Protein AF-A0A917CDY4-F1 (afdb_monomer_lite)

Organism: NCBI:txid2041023

Radius of gyration: 14.51 Å; chains: 1; bounding box: 25×32×42 Å

pLDDT: mean 72.35, std 17.87, range [35.44, 95.94]

Structure (mmCIF, N/CA/C/O backbone):
data_AF-A0A917CDY4-F1
#
_entry.id   AF-A0A917CDY4-F1
#
loop_
_atom_site.group_PDB
_atom_site.id
_atom_site.type_symbol
_atom_site.label_atom_id
_atom_site.label_alt_id
_atom_site.label_comp_id
_atom_site.label_asym_id
_atom_site.label_entity_id
_atom_site.label_seq_id
_atom_site.pdbx_PDB_ins_code
_atom_site.Cartn_x
_atom_site.Cartn_y
_atom_site.Cartn_z
_atom_site.occupancy
_atom_site.B_iso_or_equiv
_atom_site.auth_seq_id
_atom_site.auth_comp_id
_atom_site.auth_asym_id
_atom_site.auth_atom_id
_atom_site.pdbx_PDB_model_num
ATOM 1 N N . MET A 1 1 ? 10.887 4.837 -13.273 1.00 35.44 1 MET A N 1
ATOM 2 C CA . MET A 1 1 ? 9.749 5.446 -12.550 1.00 35.44 1 MET A CA 1
ATOM 3 C C . MET A 1 1 ? 8.526 5.359 -13.450 1.00 35.44 1 MET A C 1
ATOM 5 O O . MET A 1 1 ? 8.546 5.963 -14.513 1.00 35.44 1 MET A O 1
ATOM 9 N N . LEU A 1 2 ? 7.519 4.561 -13.091 1.00 38.16 2 LEU A N 1
ATOM 10 C CA . LEU A 1 2 ? 6.254 4.517 -13.830 1.00 38.16 2 LEU A CA 1
A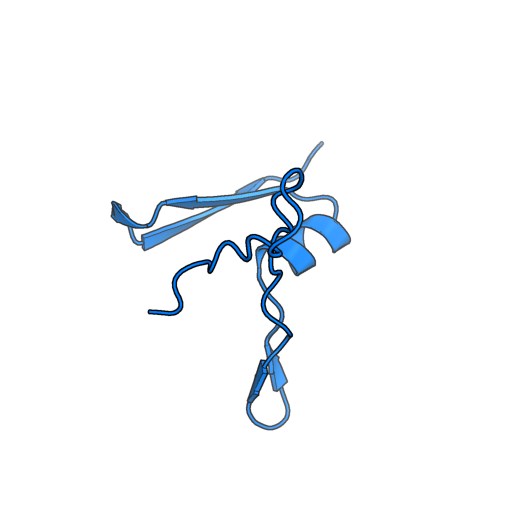TOM 11 C C . LEU A 1 2 ? 5.471 5.779 -13.450 1.00 38.16 2 LEU A C 1
ATOM 13 O O . LEU A 1 2 ? 5.023 5.896 -12.313 1.00 38.16 2 LEU A O 1
ATOM 17 N N . LYS A 1 3 ? 5.403 6.764 -14.350 1.00 48.47 3 LYS A N 1
ATOM 18 C CA . LYS A 1 3 ? 4.527 7.925 -14.158 1.00 48.47 3 LYS A CA 1
ATOM 19 C C . LYS A 1 3 ? 3.088 7.484 -14.405 1.00 48.47 3 LYS A C 1
ATOM 21 O O . LYS A 1 3 ? 2.838 6.756 -15.363 1.00 48.47 3 LYS A O 1
ATOM 26 N N . GLU A 1 4 ? 2.166 7.917 -13.550 1.00 52.69 4 GLU A N 1
ATOM 27 C CA . GLU A 1 4 ? 0.730 7.743 -13.769 1.00 52.69 4 GLU A CA 1
ATOM 28 C C . GLU A 1 4 ? 0.364 8.416 -15.098 1.00 52.69 4 GLU A C 1
ATOM 30 O O . GLU A 1 4 ? 0.379 9.640 -15.225 1.00 52.69 4 GLU A O 1
ATOM 35 N N . GLY A 1 5 ? 0.143 7.602 -16.130 1.00 53.75 5 GLY A N 1
ATOM 36 C CA . GLY A 1 5 ? -0.271 8.076 -17.440 1.00 53.75 5 GLY A CA 1
ATOM 37 C C . GLY A 1 5 ? -1.755 8.401 -17.399 1.00 53.75 5 GLY A C 1
ATOM 38 O O . GLY A 1 5 ? -2.578 7.511 -17.197 1.00 53.75 5 GLY A O 1
ATOM 39 N N . GLN A 1 6 ? -2.106 9.669 -17.585 1.00 52.97 6 GLN A N 1
ATOM 40 C CA . GLN A 1 6 ? -3.484 10.064 -17.838 1.00 52.97 6 GLN A CA 1
ATOM 41 C C . GLN A 1 6 ? -3.792 9.777 -19.310 1.00 52.97 6 GLN A C 1
ATOM 43 O O . GLN A 1 6 ? -3.238 10.419 -20.199 1.00 52.97 6 GLN A O 1
ATOM 48 N N . PHE A 1 7 ? -4.649 8.792 -19.574 1.00 55.66 7 PHE A N 1
ATOM 49 C CA . PHE A 1 7 ? -5.157 8.544 -20.919 1.00 55.66 7 PHE A CA 1
ATOM 50 C C . PHE A 1 7 ? -6.366 9.453 -21.166 1.00 55.66 7 PHE A C 1
ATOM 52 O O . PHE A 1 7 ? -7.348 9.399 -20.420 1.00 55.66 7 PHE A O 1
ATOM 59 N N . ILE A 1 8 ? -6.281 10.296 -22.195 1.00 55.88 8 ILE A N 1
ATOM 60 C CA . ILE A 1 8 ? -7.393 11.118 -22.677 1.00 55.88 8 ILE A CA 1
ATOM 61 C C . ILE A 1 8 ? -7.852 10.491 -23.999 1.00 55.88 8 ILE A C 1
ATOM 63 O O . ILE A 1 8 ? -7.121 10.598 -24.981 1.00 55.88 8 ILE A O 1
ATOM 67 N N . PRO A 1 9 ? -9.009 9.808 -24.048 1.00 54.91 9 PRO A N 1
ATOM 68 C CA . PRO A 1 9 ? -9.543 9.318 -25.313 1.00 54.91 9 PRO A CA 1
ATOM 69 C C 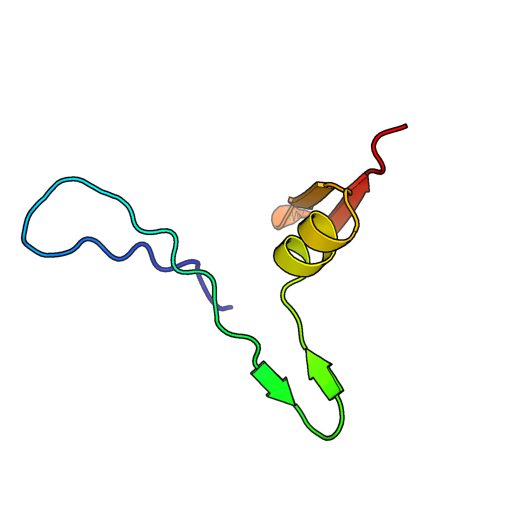. PRO A 1 9 ? -9.940 10.499 -26.211 1.00 54.91 9 PRO A C 1
ATOM 71 O O . PRO A 1 9 ? -10.497 11.483 -25.716 1.00 54.91 9 PRO A O 1
ATOM 74 N N . ASP A 1 10 ? -9.714 10.366 -27.523 1.00 57.31 10 ASP A N 1
ATOM 75 C CA . ASP A 1 10 ? -9.931 11.366 -28.596 1.00 57.31 10 ASP A CA 1
ATOM 76 C C . ASP A 1 10 ? -11.357 11.971 -28.693 1.00 57.31 10 ASP A C 1
ATOM 78 O O . ASP A 1 10 ? -11.641 12.781 -29.568 1.00 57.31 10 ASP A O 1
ATOM 82 N N . GLY A 1 11 ? -12.270 11.619 -27.783 1.00 59.38 11 GLY A N 1
ATOM 83 C CA . GLY A 1 11 ? -13.657 12.092 -27.732 1.00 59.38 11 GLY A CA 1
ATOM 84 C C . GLY A 1 11 ? -14.000 13.059 -26.594 1.00 59.38 11 GLY A C 1
ATOM 85 O O . GLY A 1 11 ? -15.170 13.382 -26.437 1.00 59.38 11 GLY A O 1
ATOM 86 N N . GLY A 1 12 ? -13.028 13.504 -25.788 1.00 64.00 12 GLY A N 1
ATOM 87 C CA . GLY A 1 12 ? -13.178 14.640 -24.868 1.00 64.00 12 GLY A CA 1
ATOM 88 C C . GLY A 1 12 ? -14.369 14.589 -23.897 1.00 64.00 12 GLY A C 1
ATOM 89 O O . GLY A 1 12 ? -15.405 15.190 -24.162 1.00 64.00 12 GLY A O 1
ATOM 90 N N . LYS A 1 13 ? -14.167 13.954 -22.731 1.00 51.94 13 LYS A N 1
ATOM 91 C CA . LYS A 1 13 ? -14.610 14.357 -21.368 1.00 51.94 13 LYS A CA 1
ATOM 92 C C . LYS A 1 13 ? -14.591 13.132 -20.453 1.00 51.94 13 LYS A C 1
ATOM 94 O O . LYS A 1 13 ? -15.572 12.413 -20.313 1.00 51.94 13 LYS A O 1
ATOM 99 N N . GLY A 1 14 ? -13.450 12.910 -19.813 1.00 49.62 14 GLY A N 1
ATOM 100 C CA . GLY A 1 14 ? -13.303 11.890 -18.781 1.00 49.62 14 GLY A CA 1
ATOM 101 C C . GLY A 1 14 ? -11.850 11.477 -18.636 1.00 49.62 14 GLY A C 1
ATOM 102 O O . GLY A 1 14 ? -11.297 10.833 -19.521 1.00 49.62 14 GLY A O 1
ATOM 103 N N . SER A 1 15 ? -11.219 11.855 -17.526 1.00 50.34 15 SER A N 1
ATOM 104 C CA . SER A 1 15 ? -9.926 11.293 -17.151 1.00 50.34 15 SER A CA 1
ATOM 105 C C . SER A 1 15 ? -10.154 9.882 -16.619 1.00 50.34 15 SER A C 1
ATOM 107 O O . SER A 1 15 ? -10.707 9.715 -15.531 1.00 50.34 15 SER A O 1
ATOM 109 N N . ILE A 1 16 ? -9.742 8.866 -17.371 1.00 55.06 16 ILE A N 1
ATOM 110 C CA . ILE A 1 16 ? -9.766 7.489 -16.879 1.00 55.06 16 ILE A CA 1
ATOM 111 C C . ILE A 1 16 ? -8.490 7.303 -16.061 1.00 55.06 16 ILE A C 1
ATOM 113 O O . ILE A 1 16 ? -7.385 7.393 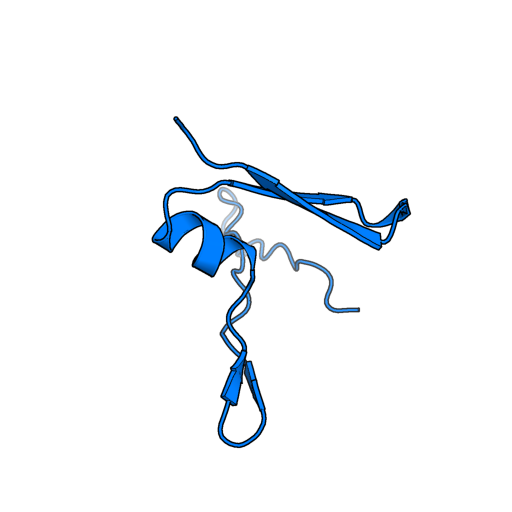-16.596 1.00 55.06 16 ILE A O 1
ATOM 117 N N . ALA A 1 17 ? -8.631 7.090 -14.752 1.00 53.50 17 ALA A N 1
ATOM 118 C CA . ALA A 1 17 ? -7.498 6.739 -13.909 1.00 53.50 17 ALA A CA 1
ATOM 119 C C . ALA A 1 17 ? -6.983 5.363 -14.350 1.00 53.50 17 ALA A C 1
ATOM 121 O O . ALA A 1 17 ? -7.610 4.336 -14.079 1.00 53.50 17 ALA A O 1
ATOM 122 N N . VAL A 1 18 ? -5.853 5.345 -15.057 1.00 55.53 18 VAL A N 1
ATOM 123 C CA . VAL A 1 18 ? -5.174 4.111 -15.448 1.00 55.53 18 VAL A CA 1
ATOM 124 C C . VAL A 1 18 ? -4.587 3.502 -14.179 1.00 55.53 18 VAL A C 1
ATOM 126 O O . VAL A 1 18 ? -3.497 3.863 -13.743 1.00 55.53 18 VAL A O 1
ATOM 129 N N . ARG A 1 19 ? -5.336 2.597 -13.540 1.00 58.50 19 ARG A N 1
ATOM 130 C CA . ARG A 1 19 ? -4.794 1.774 -12.458 1.00 58.50 19 ARG A CA 1
ATOM 131 C C . ARG A 1 19 ? -3.776 0.822 -13.093 1.00 58.50 19 ARG A C 1
ATOM 133 O O . ARG A 1 19 ? -4.177 0.028 -13.946 1.00 58.50 19 ARG A O 1
ATOM 140 N N . PRO A 1 20 ? -2.483 0.891 -12.734 1.00 60.22 20 PRO A N 1
ATOM 141 C CA . PRO A 1 20 ? -1.512 -0.040 -13.281 1.00 60.22 20 PRO A CA 1
ATOM 142 C C . PRO A 1 20 ? -1.925 -1.474 -12.909 1.00 60.22 20 PRO A C 1
ATOM 144 O O . PRO A 1 20 ? -2.305 -1.718 -11.756 1.00 60.22 20 PRO A O 1
ATOM 147 N N . PRO A 1 21 ? -1.889 -2.420 -13.863 1.00 63.84 21 PRO A N 1
ATOM 148 C CA . PRO A 1 21 ? -2.189 -3.815 -13.575 1.00 63.84 21 PRO A CA 1
ATOM 149 C C . PRO A 1 21 ? -1.156 -4.385 -12.594 1.00 63.84 21 PRO A C 1
ATOM 151 O O . PRO A 1 21 ? -0.004 -3.947 -12.557 1.00 63.84 21 PRO A O 1
ATOM 154 N N . ALA A 1 22 ? -1.565 -5.372 -11.796 1.00 60.78 22 ALA A N 1
ATOM 155 C CA . ALA A 1 22 ? -0.643 -6.110 -10.938 1.00 60.78 22 ALA A CA 1
ATOM 156 C C . ALA A 1 22 ? 0.451 -6.771 -11.795 1.00 60.78 22 ALA A C 1
ATOM 158 O O . ALA A 1 22 ? 0.154 -7.424 -12.797 1.00 60.78 22 ALA A O 1
ATOM 159 N N . ILE A 1 23 ? 1.716 -6.601 -11.407 1.00 66.81 23 ILE A N 1
ATOM 160 C CA . ILE A 1 23 ? 2.861 -7.181 -12.117 1.00 66.81 23 ILE A CA 1
ATOM 161 C C . ILE A 1 23 ? 3.243 -8.477 -11.397 1.00 66.81 23 ILE A C 1
ATOM 163 O O . ILE A 1 23 ? 3.547 -8.473 -10.203 1.00 66.81 23 ILE A O 1
ATOM 167 N N . LYS A 1 24 ? 3.232 -9.602 -12.119 1.00 55.09 24 LYS A N 1
ATOM 168 C CA . LYS A 1 24 ? 3.716 -10.888 -11.603 1.00 55.09 24 LYS A CA 1
ATOM 169 C C . LYS A 1 24 ? 5.246 -10.881 -11.599 1.00 55.09 24 LYS A C 1
ATOM 171 O O . LYS A 1 24 ? 5.853 -10.765 -12.661 1.00 55.09 24 LYS A O 1
ATOM 176 N N . VAL A 1 25 ? 5.866 -11.029 -10.428 1.00 51.22 25 VAL A N 1
ATOM 177 C CA . VAL A 1 25 ? 7.329 -11.106 -10.281 1.00 51.22 25 VAL A CA 1
ATOM 178 C C . VAL A 1 25 ? 7.647 -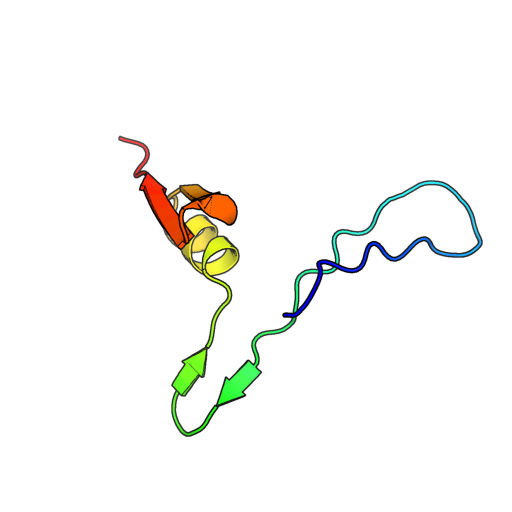12.349 -9.440 1.00 51.22 25 VAL A C 1
ATOM 180 O O . VAL A 1 25 ? 7.455 -12.353 -8.229 1.00 51.22 25 VAL A O 1
ATOM 183 N N . SER A 1 26 ? 8.098 -13.435 -10.084 1.00 67.50 26 SER A N 1
ATOM 184 C CA . SER A 1 26 ? 8.282 -14.767 -9.460 1.00 67.50 26 SER A CA 1
ATOM 185 C C . SER A 1 26 ? 6.982 -15.360 -8.855 1.00 67.50 26 SER A C 1
ATOM 187 O O . SER A 1 26 ? 5.885 -15.061 -9.333 1.00 67.50 26 SER A O 1
ATOM 189 N N . TYR A 1 27 ? 7.084 -16.233 -7.842 1.00 58.50 27 TYR A N 1
ATOM 190 C CA . TYR A 1 27 ? 5.972 -16.853 -7.092 1.00 58.50 27 TYR A CA 1
ATOM 191 C C . TYR A 1 27 ? 5.129 -15.857 -6.272 1.00 58.50 27 TYR A C 1
ATOM 193 O O . TYR A 1 27 ? 4.197 -16.267 -5.583 1.00 58.50 27 TYR A O 1
ATOM 201 N N . THR A 1 28 ? 5.425 -14.557 -6.354 1.00 61.22 28 THR A N 1
ATOM 202 C CA . THR A 1 28 ? 4.747 -13.510 -5.592 1.00 61.22 28 THR A CA 1
ATOM 203 C C . THR A 1 28 ? 4.016 -12.559 -6.535 1.00 61.22 28 THR A C 1
ATOM 205 O O . THR A 1 28 ? 4.570 -12.037 -7.505 1.00 61.22 28 THR A O 1
ATOM 208 N N . LEU A 1 29 ? 2.742 -12.311 -6.242 1.00 69.00 29 LEU A N 1
ATOM 209 C CA . LEU A 1 29 ? 1.963 -11.276 -6.912 1.00 69.00 29 LEU A CA 1
ATOM 210 C C . L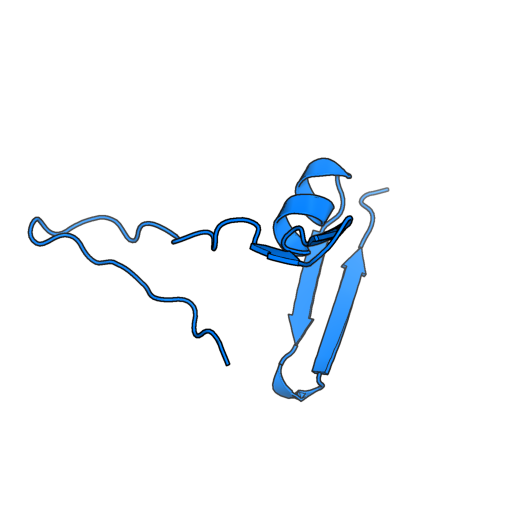EU A 1 29 ? 2.226 -9.944 -6.211 1.00 69.00 29 LEU A C 1
ATOM 212 O O . LEU A 1 29 ? 1.884 -9.782 -5.041 1.00 69.00 29 LEU A O 1
ATOM 216 N N . LEU A 1 30 ? 2.829 -8.986 -6.919 1.00 79.00 30 LEU A N 1
ATOM 217 C CA . LEU A 1 30 ? 2.914 -7.619 -6.420 1.00 79.00 30 LEU A CA 1
ATOM 218 C C . LEU A 1 30 ? 1.603 -6.903 -6.725 1.00 79.00 30 LEU A C 1
ATOM 220 O O . LEU A 1 30 ? 1.221 -6.719 -7.883 1.00 79.00 30 LEU A O 1
ATOM 224 N N . VAL A 1 31 ? 0.920 -6.495 -5.663 1.00 79.81 31 VAL A N 1
ATOM 225 C CA . VAL A 1 31 ? -0.315 -5.717 -5.740 1.00 79.81 31 VAL A CA 1
ATOM 226 C C . VAL A 1 31 ? -0.017 -4.235 -5.507 1.00 79.81 31 VAL A C 1
ATOM 228 O O . VAL A 1 31 ? 0.811 -3.904 -4.653 1.00 79.81 31 VAL A O 1
ATOM 231 N N . PRO A 1 32 ? -0.682 -3.311 -6.224 1.00 84.44 32 PRO A N 1
ATOM 232 C CA . PRO A 1 32 ? -0.561 -1.888 -5.935 1.00 84.44 32 PRO A CA 1
ATOM 233 C C . PRO A 1 32 ? -0.983 -1.583 -4.492 1.00 84.44 32 PRO A C 1
ATOM 235 O O . PRO A 1 32 ? -2.091 -1.932 -4.081 1.00 84.44 32 PRO A O 1
ATOM 238 N N . ALA A 1 33 ? -0.131 -0.883 -3.737 1.00 84.25 33 ALA A N 1
ATOM 239 C CA . ALA A 1 33 ? -0.371 -0.587 -2.321 1.00 84.25 33 ALA A CA 1
ATOM 240 C C . ALA A 1 33 ? -1.715 0.127 -2.073 1.00 84.25 33 ALA A C 1
ATOM 242 O O . ALA A 1 33 ? -2.404 -0.176 -1.104 1.00 84.25 33 ALA A O 1
ATOM 243 N N . GLY A 1 34 ? -2.133 1.021 -2.979 1.00 86.38 34 GLY A N 1
ATOM 244 C CA . GLY A 1 34 ? -3.432 1.697 -2.890 1.00 86.38 34 GLY A CA 1
ATOM 245 C C . GLY A 1 34 ? -4.635 0.767 -3.089 1.00 86.38 34 GLY A C 1
ATOM 246 O O . GLY A 1 34 ? -5.655 0.940 -2.427 1.00 86.38 34 GLY A O 1
ATOM 247 N N . ALA A 1 35 ? -4.516 -0.242 -3.959 1.00 85.56 35 ALA A N 1
ATOM 248 C CA . ALA A 1 35 ? -5.573 -1.234 -4.167 1.00 85.56 35 ALA A CA 1
ATOM 249 C C . ALA A 1 35 ? -5.696 -2.170 -2.956 1.00 85.56 35 ALA A C 1
ATOM 251 O O . ALA A 1 35 ? -6.804 -2.447 -2.503 1.00 85.56 35 ALA A O 1
ATOM 252 N N . LEU A 1 36 ? -4.558 -2.590 -2.395 1.00 86.56 36 LEU A N 1
ATOM 253 C CA . LEU A 1 36 ? -4.522 -3.370 -1.159 1.00 86.56 36 LEU A CA 1
ATOM 254 C C . LEU A 1 36 ? -5.123 -2.587 0.015 1.00 86.56 36 LEU A C 1
ATOM 256 O O . LEU A 1 36 ? -5.941 -3.124 0.753 1.00 86.56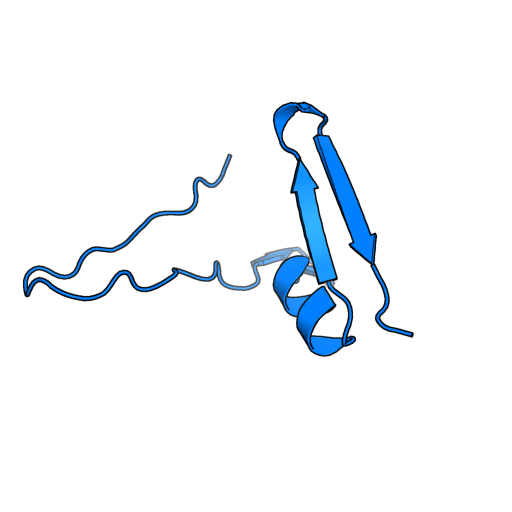 36 LEU A O 1
ATOM 260 N N . ALA A 1 37 ? -4.767 -1.308 0.155 1.00 89.56 37 ALA A N 1
ATOM 261 C CA . ALA A 1 37 ? -5.297 -0.446 1.204 1.00 89.56 37 ALA A CA 1
ATOM 262 C C . ALA A 1 37 ? -6.831 -0.338 1.145 1.00 89.56 37 ALA A C 1
ATOM 264 O O . ALA A 1 37 ? -7.500 -0.580 2.146 1.00 89.56 37 ALA A O 1
ATOM 265 N N . GLN A 1 38 ? -7.393 -0.088 -0.044 1.00 87.06 38 GLN A N 1
ATOM 266 C CA . GLN A 1 38 ? -8.848 -0.058 -0.239 1.00 87.06 38 GLN A CA 1
ATOM 267 C C . GLN A 1 38 ? -9.518 -1.382 0.155 1.00 87.06 38 GLN A C 1
ATOM 269 O O . GLN A 1 38 ? -10.540 -1.359 0.836 1.00 87.06 38 GLN A O 1
ATOM 274 N N . ALA A 1 39 ? -8.940 -2.525 -0.228 1.00 88.88 39 ALA A N 1
ATOM 275 C CA . ALA A 1 39 ? -9.487 -3.842 0.109 1.00 88.88 39 ALA A CA 1
ATOM 276 C C . ALA A 1 39 ? -9.477 -4.132 1.621 1.00 88.88 39 ALA A C 1
ATOM 278 O O . ALA A 1 39 ? -10.342 -4.849 2.115 1.00 88.88 39 ALA A O 1
ATOM 279 N N . LEU A 1 40 ? -8.518 -3.557 2.351 1.00 90.12 40 LEU A N 1
ATOM 280 C CA . LEU A 1 40 ? -8.395 -3.683 3.804 1.00 90.12 40 LEU A CA 1
ATOM 281 C C . LEU A 1 40 ? -9.204 -2.626 4.579 1.00 90.12 40 LEU A C 1
ATOM 283 O O . LEU A 1 40 ? -9.129 -2.593 5.804 1.00 90.12 40 LEU A O 1
ATOM 287 N N . GLY A 1 41 ? -9.945 -1.742 3.899 1.00 91.88 41 GLY A N 1
ATOM 288 C CA . GLY A 1 41 ? -10.674 -0.644 4.547 1.00 91.88 41 GLY A CA 1
ATOM 289 C C . GLY A 1 41 ? -9.763 0.436 5.148 1.00 91.88 41 GLY A C 1
ATOM 290 O O . GLY A 1 41 ? -10.193 1.219 5.995 1.00 91.88 41 GLY A O 1
ATOM 291 N N . ILE A 1 42 ? -8.500 0.490 4.722 1.00 93.75 42 ILE A N 1
ATOM 292 C CA . ILE A 1 42 ? -7.518 1.487 5.158 1.00 93.75 42 ILE A CA 1
ATOM 293 C C . ILE A 1 42 ? -7.247 2.489 4.031 1.00 93.75 42 ILE A C 1
ATOM 295 O O . ILE A 1 42 ? -7.522 2.246 2.855 1.00 93.75 42 ILE A O 1
ATOM 299 N N . THR A 1 43 ? -6.668 3.636 4.369 1.00 91.00 43 THR A N 1
ATOM 300 C CA . THR A 1 43 ? -6.195 4.612 3.383 1.00 91.00 43 THR A CA 1
ATOM 301 C C . THR A 1 43 ? -4.677 4.557 3.262 1.00 91.00 43 THR A C 1
ATOM 303 O O . THR A 1 43 ? -3.970 4.289 4.232 1.00 91.00 43 THR A O 1
ATOM 306 N N . ALA A 1 44 ? -4.169 4.797 2.052 1.00 91.38 44 ALA A N 1
ATOM 307 C CA . ALA A 1 44 ? -2.742 4.881 1.765 1.00 91.38 44 ALA A CA 1
ATOM 308 C C . ALA A 1 44 ? -2.422 6.220 1.093 1.00 91.38 44 ALA A C 1
ATOM 310 O O . ALA A 1 44 ? -3.090 6.607 0.133 1.00 91.38 44 ALA A O 1
ATOM 311 N N . LYS A 1 45 ? -1.386 6.910 1.576 1.00 92.25 45 LYS A N 1
ATOM 312 C CA . LYS A 1 45 ? -0.877 8.165 1.010 1.00 92.25 45 LYS A CA 1
ATOM 313 C C . LYS A 1 45 ? 0.616 8.039 0.728 1.00 92.25 45 LYS A C 1
ATOM 315 O O . LYS A 1 45 ? 1.381 7.672 1.616 1.00 92.25 45 LYS A O 1
ATOM 320 N N . TRP A 1 46 ? 1.022 8.360 -0.498 1.00 91.06 46 TRP A N 1
ATOM 321 C CA . TRP A 1 46 ? 2.426 8.401 -0.908 1.00 91.06 46 TRP A CA 1
ATOM 322 C C . TRP A 1 46 ? 2.940 9.843 -0.952 1.00 91.06 46 TRP A C 1
ATOM 324 O O . TRP A 1 46 ? 2.324 10.711 -1.568 1.00 91.06 46 TRP A O 1
ATOM 334 N N . GLU A 1 47 ? 4.087 10.090 -0.324 1.00 93.25 47 GLU A N 1
ATOM 335 C CA . GLU A 1 47 ? 4.815 11.359 -0.358 1.00 93.25 47 GLU A CA 1
ATOM 336 C C . GLU A 1 47 ? 6.161 11.150 -1.059 1.00 93.25 47 GLU A C 1
ATOM 338 O O . GLU A 1 47 ? 7.169 10.824 -0.429 1.00 93.25 47 GLU A O 1
ATOM 343 N N . GLY A 1 48 ? 6.179 11.339 -2.384 1.00 90.19 48 GLY A N 1
ATOM 344 C CA . GLY A 1 48 ? 7.336 11.017 -3.230 1.00 90.19 48 GLY A CA 1
ATOM 345 C C . GLY A 1 48 ? 8.622 11.768 -2.884 1.00 90.19 48 GLY A C 1
ATOM 346 O O . GLY A 1 48 ? 9.698 11.192 -2.983 1.00 90.19 48 GLY A O 1
ATOM 347 N N . ASN A 1 49 ? 8.518 13.010 -2.403 1.00 93.94 49 ASN A N 1
ATOM 348 C CA . ASN A 1 49 ? 9.682 13.817 -2.012 1.00 93.94 49 ASN A CA 1
ATOM 349 C C . ASN A 1 49 ? 10.393 13.271 -0.764 1.00 93.94 49 ASN A C 1
ATOM 351 O O . ASN A 1 49 ? 11.583 13.502 -0.583 1.00 93.94 49 ASN A O 1
ATOM 355 N N . LEU A 1 50 ? 9.658 12.561 0.095 1.00 95.94 50 LEU A N 1
ATOM 356 C CA . LEU A 1 50 ? 10.164 11.980 1.339 1.00 95.94 50 LEU A CA 1
ATOM 357 C C . LEU A 1 50 ? 10.365 10.467 1.229 1.00 95.94 50 LEU A C 1
ATOM 359 O O . LEU A 1 50 ? 10.744 9.833 2.209 1.00 95.94 50 LEU A O 1
ATOM 363 N N . TYR A 1 51 ? 10.055 9.884 0.066 1.00 91.31 51 TYR A N 1
ATOM 364 C CA . TYR A 1 51 ? 9.970 8.439 -0.134 1.00 91.31 51 TYR A CA 1
ATOM 365 C C . TYR A 1 51 ? 9.150 7.734 0.963 1.00 91.31 51 TYR A C 1
ATOM 367 O O . TYR A 1 51 ? 9.501 6.647 1.424 1.00 91.31 51 TYR A O 1
ATOM 375 N N . ARG A 1 52 ? 8.048 8.363 1.399 1.00 94.56 52 ARG A N 1
ATOM 376 C CA . ARG A 1 52 ? 7.245 7.912 2.543 1.00 94.56 52 ARG A CA 1
ATOM 377 C C . ARG A 1 52 ? 5.873 7.403 2.112 1.00 94.56 52 ARG A C 1
ATOM 379 O O . ARG A 1 52 ? 5.127 8.113 1.441 1.00 94.56 52 ARG A O 1
ATOM 386 N N . LEU A 1 53 ? 5.519 6.200 2.568 1.00 92.75 53 LEU A N 1
ATOM 387 C CA . LEU A 1 53 ? 4.169 5.640 2.485 1.00 92.75 53 LEU A CA 1
ATOM 388 C C . LEU A 1 53 ? 3.508 5.693 3.867 1.00 92.75 53 LEU A C 1
ATOM 390 O O . LEU A 1 53 ? 4.025 5.123 4.824 1.00 92.75 53 LEU A O 1
ATOM 394 N N . THR A 1 54 ? 2.356 6.348 3.966 1.00 94.00 54 THR A N 1
ATOM 395 C CA . THR A 1 54 ? 1.544 6.394 5.187 1.00 94.00 54 THR A CA 1
ATOM 396 C C . THR A 1 54 ? 0.284 5.563 4.999 1.00 94.00 54 THR A C 1
ATOM 398 O O . THR A 1 54 ? -0.443 5.763 4.026 1.00 94.00 54 THR A O 1
ATOM 401 N N . LEU A 1 55 ? 0.025 4.650 5.937 1.00 92.94 55 LEU A N 1
ATOM 402 C CA . LEU A 1 55 ? -1.192 3.845 6.011 1.00 92.94 55 LEU A CA 1
ATOM 403 C C . LEU A 1 55 ? -2.022 4.306 7.213 1.00 92.94 55 LEU A C 1
ATOM 405 O O . LEU A 1 55 ? -1.475 4.502 8.298 1.00 92.94 55 LEU A O 1
ATOM 409 N N . THR A 1 56 ? -3.326 4.493 7.039 1.00 93.88 56 THR A N 1
ATOM 410 C CA . THR A 1 56 ? -4.223 4.931 8.116 1.00 93.88 56 THR A CA 1
ATOM 411 C C . THR A 1 56 ? -5.452 4.037 8.174 1.00 93.88 56 THR A C 1
ATOM 413 O O . THR A 1 56 ? -6.156 3.860 7.184 1.00 93.88 56 THR A O 1
ATOM 416 N N . THR A 1 57 ? -5.713 3.470 9.348 1.00 91.75 57 THR A N 1
ATOM 417 C CA . THR A 1 57 ? -6.908 2.669 9.632 1.00 91.75 57 THR A CA 1
ATOM 418 C C . THR A 1 57 ? -8.057 3.594 10.016 1.00 91.75 57 THR A C 1
ATOM 420 O O . THR A 1 57 ? -7.871 4.464 10.869 1.00 91.75 57 THR A O 1
ATOM 423 N N . GLN A 1 58 ? -9.239 3.408 9.431 1.00 73.50 58 GLN A N 1
ATOM 424 C CA . GLN A 1 58 ? -10.448 4.051 9.948 1.00 73.50 58 GLN A CA 1
ATOM 425 C C . GLN A 1 58 ? -10.875 3.280 11.208 1.00 73.50 58 GLN A C 1
ATOM 427 O O . GLN A 1 58 ? -10.994 2.058 11.157 1.00 73.50 58 GLN A O 1
ATOM 432 N N . LYS A 1 59 ? -10.963 3.974 12.347 1.00 60.34 59 LYS A N 1
ATOM 433 C CA . LYS A 1 59 ? -11.462 3.418 13.615 1.00 60.34 59 LYS A CA 1
ATOM 434 C C . LYS A 1 59 ? -12.983 3.386 13.620 1.00 60.34 59 LYS A C 1
ATOM 436 O O . LYS A 1 59 ? -13.565 4.332 13.047 1.00 60.34 59 LYS A O 1
#

Sequence (59 aa):
MLKEGQFIPDGGKGSIAVRPPAIKVSYTLLVPAGALAQALGITAKWEGNLYRLTLTTQK

Foldseek 3Di:
DDDFDFDDPPPDDDGDRPDDDFDDDPPDTRDDPQVVQVVVQWHWDADPVVRDIDIGHDD

Secondary structure (DSSP, 8-state):
-----EE--TT-S--EE-PPPPEEETTEEEPPHHHHHHHTTEEEEEEGGGTEEEEEE--